Protein AF-A0A853FT40-F1 (afdb_monomer_lite)

Secondary structure (DSSP, 8-state):
--HHHHHHHHHHHHHHHHHHHH---HHHHHHHHHHHHHHHHHHHHHHHHHHHHT--

Radius of gyration: 13.53 Å; chains: 1; bounding box: 30×18×38 Å

pLDDT: mean 92.39, std 9.54, range [55.62, 98.5]

Structure (mmCIF, N/CA/C/O backbone):
data_AF-A0A853FT40-F1
#
_entry.id   AF-A0A853FT40-F1
#
loop_
_atom_site.group_PDB
_atom_site.id
_atom_site.type_symbol
_atom_site.label_atom_id
_atom_site.label_alt_id
_atom_site.label_comp_id
_atom_site.label_asym_id
_atom_site.label_entity_id
_atom_site.label_seq_id
_atom_site.pdbx_PDB_ins_code
_atom_site.Cartn_x
_atom_site.Cartn_y
_atom_site.Cartn_z
_atom_site.occupancy
_atom_site.B_iso_or_equiv
_atom_site.auth_seq_id
_atom_site.auth_comp_id
_atom_site.auth_asym_id
_atom_site.auth_atom_id
_atom_site.pdbx_PDB_model_num
ATOM 1 N N . MET A 1 1 ? 9.483 1.659 -15.469 1.00 60.28 1 MET A N 1
ATOM 2 C CA . MET A 1 1 ? 9.173 1.850 -14.031 1.00 60.28 1 MET A CA 1
ATOM 3 C C . MET A 1 1 ? 10.295 1.213 -13.239 1.00 60.28 1 MET A C 1
ATOM 5 O O . MET A 1 1 ? 10.814 0.198 -13.685 1.00 60.28 1 MET A O 1
ATOM 9 N N . SER A 1 2 ? 10.752 1.855 -12.168 1.00 81.44 2 SER A N 1
ATOM 10 C CA . SER A 1 2 ? 12.019 1.520 -11.502 1.00 81.44 2 SER A CA 1
ATOM 11 C C . SER A 1 2 ? 11.816 0.722 -10.212 1.00 81.44 2 SER A C 1
ATOM 13 O O . SER A 1 2 ? 10.718 0.684 -9.659 1.00 81.44 2 SER A O 1
ATOM 15 N N . ALA A 1 3 ? 12.896 0.144 -9.678 1.00 82.56 3 ALA A N 1
ATOM 16 C CA . ALA A 1 3 ? 12.896 -0.477 -8.351 1.00 82.56 3 ALA A CA 1
ATOM 17 C C . ALA A 1 3 ? 12.434 0.489 -7.235 1.00 82.56 3 ALA A C 1
ATOM 19 O O . ALA A 1 3 ? 11.806 0.058 -6.271 1.00 82.56 3 ALA A O 1
ATOM 20 N N . ARG A 1 4 ? 12.655 1.805 -7.399 1.00 89.06 4 ARG A N 1
ATOM 21 C CA . ARG A 1 4 ? 12.162 2.829 -6.460 1.00 89.06 4 ARG A CA 1
ATOM 22 C C . ARG A 1 4 ? 10.638 2.926 -6.444 1.00 89.06 4 ARG A C 1
ATOM 24 O O . ARG A 1 4 ? 10.062 3.172 -5.389 1.00 89.06 4 ARG A O 1
ATOM 31 N N . ASP A 1 5 ? 9.984 2.704 -7.585 1.00 90.19 5 ASP A N 1
ATOM 32 C CA . ASP A 1 5 ? 8.520 2.705 -7.652 1.00 90.19 5 ASP A CA 1
ATOM 33 C C . ASP A 1 5 ? 7.963 1.504 -6.877 1.00 90.19 5 ASP A C 1
ATOM 35 O O . ASP A 1 5 ? 7.021 1.652 -6.102 1.00 90.19 5 ASP A O 1
ATOM 39 N N . GLN A 1 6 ? 8.580 0.323 -7.022 1.00 92.31 6 GLN A N 1
ATOM 40 C CA . GLN A 1 6 ? 8.175 -0.876 -6.280 1.00 92.31 6 GLN A CA 1
ATOM 41 C C . GLN A 1 6 ? 8.269 -0.660 -4.765 1.00 92.31 6 GLN A C 1
ATOM 43 O O . GLN A 1 6 ? 7.304 -0.915 -4.044 1.00 92.31 6 GLN A O 1
ATOM 48 N N . GLU A 1 7 ? 9.398 -0.135 -4.286 1.00 94.56 7 GLU A N 1
ATOM 49 C CA . GLU A 1 7 ? 9.597 0.153 -2.864 1.00 94.56 7 GLU A CA 1
ATOM 50 C C . GLU A 1 7 ? 8.586 1.185 -2.346 1.00 94.56 7 GLU A C 1
ATOM 52 O O . GLU A 1 7 ? 7.976 0.992 -1.290 1.00 94.56 7 GLU A O 1
ATOM 57 N N . TYR A 1 8 ? 8.349 2.253 -3.114 1.00 95.62 8 TYR A N 1
ATOM 58 C CA . TYR A 1 8 ? 7.375 3.281 -2.765 1.00 95.62 8 TYR A CA 1
ATOM 59 C C . TYR A 1 8 ? 5.970 2.693 -2.591 1.00 95.62 8 TYR A C 1
ATOM 61 O O . TYR A 1 8 ? 5.345 2.883 -1.544 1.00 95.62 8 TYR A O 1
ATOM 69 N N . PHE A 1 9 ? 5.476 1.947 -3.583 1.00 95.94 9 PHE A N 1
ATOM 70 C CA . PHE A 1 9 ? 4.125 1.388 -3.533 1.00 95.94 9 PHE A CA 1
ATOM 71 C C . PHE A 1 9 ? 3.981 0.299 -2.466 1.00 95.94 9 PHE A C 1
ATOM 73 O O . PHE A 1 9 ? 2.953 0.257 -1.788 1.00 95.94 9 PHE A O 1
ATOM 80 N N . ALA A 1 10 ? 5.015 -0.516 -2.238 1.00 96.31 10 ALA A N 1
ATOM 81 C CA . ALA A 1 10 ? 5.031 -1.490 -1.148 1.00 96.31 10 ALA A CA 1
ATOM 82 C C . ALA A 1 10 ? 4.944 -0.807 0.227 1.00 96.31 10 ALA A C 1
ATOM 84 O O . ALA A 1 10 ? 4.109 -1.176 1.060 1.00 96.31 10 ALA A O 1
ATOM 85 N N . LYS A 1 11 ? 5.757 0.235 0.451 1.00 97.94 11 LYS A N 1
ATOM 86 C CA . LYS A 1 11 ? 5.759 1.003 1.701 1.00 97.94 11 LYS A CA 1
ATOM 87 C C . LYS A 1 11 ? 4.418 1.689 1.941 1.00 97.94 11 LYS A C 1
ATOM 89 O O . LYS A 1 11 ? 3.879 1.593 3.042 1.00 97.94 11 LYS A O 1
ATOM 94 N N . ARG A 1 12 ? 3.855 2.346 0.923 1.00 97.69 12 ARG A N 1
ATOM 95 C CA . ARG A 1 12 ? 2.561 3.035 1.037 1.00 97.69 12 ARG A CA 1
ATOM 96 C C . ARG A 1 12 ? 1.431 2.046 1.311 1.00 97.69 12 ARG A C 1
ATOM 98 O O . ARG A 1 12 ? 0.660 2.278 2.231 1.00 97.69 12 ARG A O 1
ATOM 105 N N . ALA A 1 13 ? 1.382 0.905 0.618 1.00 97.44 13 ALA A N 1
ATOM 106 C CA . ALA A 1 13 ? 0.379 -0.129 0.886 1.00 97.44 13 ALA A CA 1
ATOM 107 C C . ALA A 1 13 ? 0.417 -0.629 2.341 1.00 97.44 13 ALA A C 1
ATOM 109 O O . ALA A 1 13 ? -0.630 -0.860 2.942 1.00 97.44 13 ALA A O 1
ATOM 110 N N . ARG A 1 14 ? 1.615 -0.781 2.923 1.00 98.06 14 ARG A N 1
ATOM 111 C CA . ARG A 1 14 ? 1.773 -1.144 4.339 1.00 98.06 14 ARG A CA 1
ATOM 112 C C . ARG A 1 14 ? 1.278 -0.040 5.275 1.00 98.06 14 ARG A C 1
ATOM 114 O O . ARG A 1 14 ? 0.520 -0.338 6.188 1.00 98.06 14 ARG A O 1
ATOM 121 N N . GLN A 1 15 ? 1.660 1.211 5.026 1.00 98.25 15 GLN A N 1
ATOM 122 C CA . GLN A 1 15 ? 1.236 2.352 5.847 1.00 98.25 15 GLN A CA 1
ATOM 123 C C . GLN A 1 15 ? -0.283 2.532 5.856 1.00 98.25 15 GLN A C 1
ATOM 125 O O . GLN A 1 15 ? -0.862 2.743 6.912 1.00 98.25 15 GLN A O 1
ATOM 130 N N . GLU A 1 16 ? -0.940 2.410 4.702 1.00 98.38 16 GLU A N 1
ATOM 131 C CA . GLU A 1 16 ? -2.398 2.531 4.639 1.00 98.38 16 GLU A CA 1
ATOM 132 C C . GLU A 1 16 ? -3.093 1.388 5.406 1.00 98.38 16 GLU A C 1
ATOM 134 O O . GLU A 1 16 ? -4.086 1.628 6.084 1.00 98.38 16 GLU A O 1
ATOM 139 N N . ARG A 1 17 ? -2.541 0.163 5.410 1.00 98.19 17 ARG A N 1
ATOM 140 C CA . ARG A 1 17 ? -3.057 -0.917 6.277 1.00 98.19 17 ARG A CA 1
ATOM 141 C C . ARG A 1 17 ? -2.916 -0.583 7.763 1.00 98.19 17 ARG A C 1
ATOM 143 O O . ARG A 1 17 ? -3.881 -0.730 8.504 1.00 98.19 17 ARG A O 1
ATOM 150 N N . GLU A 1 18 ? -1.762 -0.064 8.177 1.00 98.25 18 GLU A N 1
ATOM 151 C CA . GLU A 1 18 ? -1.540 0.372 9.564 1.00 98.25 18 GLU A CA 1
ATOM 152 C C . GLU A 1 18 ? -2.483 1.517 9.967 1.00 98.25 18 GLU A C 1
ATOM 154 O O . GLU A 1 18 ? -2.977 1.548 11.093 1.00 98.25 18 GLU A O 1
ATOM 159 N N . TYR A 1 19 ? -2.765 2.459 9.062 1.00 97.88 19 TYR A N 1
ATOM 160 C CA . TYR A 1 19 ? -3.734 3.525 9.320 1.00 97.88 19 TYR A CA 1
ATOM 161 C C . TYR A 1 19 ? -5.161 2.997 9.41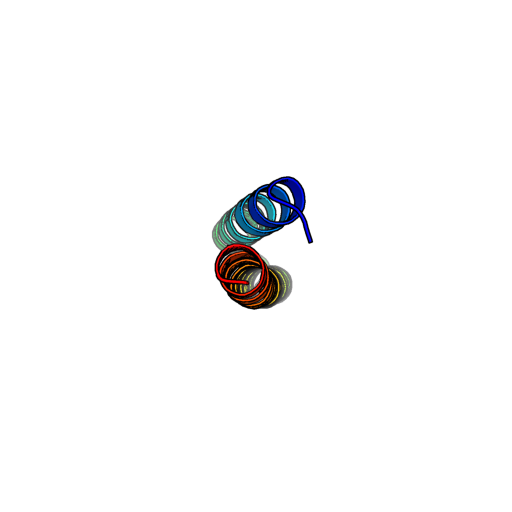9 1.00 97.88 19 TYR A C 1
ATOM 163 O O . TYR A 1 19 ? -5.889 3.422 10.312 1.00 97.88 19 TYR A O 1
ATOM 171 N N . ALA A 1 20 ? -5.549 2.039 8.575 1.00 97.69 20 ALA A N 1
ATOM 172 C CA . ALA A 1 20 ? -6.848 1.386 8.680 1.00 97.69 20 ALA A CA 1
ATOM 173 C C . ALA A 1 20 ? -7.024 0.674 10.032 1.00 97.69 20 ALA A C 1
ATOM 175 O O . ALA A 1 20 ? -8.072 0.802 10.657 1.00 97.69 20 ALA A O 1
ATOM 176 N N . GLU A 1 21 ? -6.006 -0.052 10.496 1.00 97.44 21 GLU A N 1
ATOM 177 C CA . GLU A 1 21 ? -6.037 -0.769 11.779 1.00 97.44 21 GLU A CA 1
ATOM 178 C C . GLU A 1 21 ? -6.145 0.170 12.985 1.00 97.44 21 GLU A C 1
ATOM 180 O O . GLU A 1 21 ? -6.762 -0.181 13.986 1.00 97.44 21 GLU A O 1
ATOM 185 N N . ARG A 1 22 ? -5.562 1.368 12.886 1.00 97.44 22 ARG A N 1
ATOM 186 C CA . ARG A 1 22 ? -5.553 2.374 13.956 1.00 97.44 22 ARG A CA 1
ATOM 187 C C . ARG A 1 22 ? -6.727 3.350 13.903 1.00 97.44 22 ARG A C 1
ATOM 189 O O . ARG A 1 22 ? -6.804 4.226 14.760 1.00 97.44 22 ARG A O 1
ATOM 196 N N . SER A 1 23 ? -7.572 3.276 12.878 1.00 96.19 23 SER A N 1
ATOM 197 C CA . SER A 1 23 ? -8.653 4.234 12.677 1.00 96.19 23 SER A CA 1
ATOM 198 C C . SER A 1 23 ? -9.938 3.762 13.350 1.00 96.19 23 SER A C 1
ATOM 200 O O . SER A 1 23 ? -10.486 2.720 12.992 1.00 96.19 23 SER A O 1
ATOM 202 N N . ASP A 1 24 ? -10.442 4.572 14.281 1.00 96.12 24 ASP A N 1
ATOM 203 C CA . ASP A 1 24 ? -11.744 4.361 14.926 1.00 96.12 24 ASP A CA 1
ATOM 204 C C . ASP A 1 24 ? -12.918 4.833 14.047 1.00 96.12 24 ASP A C 1
ATOM 206 O O . ASP A 1 24 ? -14.067 4.436 14.250 1.00 96.12 24 ASP A O 1
ATOM 210 N N . ASP A 1 25 ? -12.642 5.666 13.037 1.00 97.69 25 ASP A N 1
ATOM 211 C CA . ASP A 1 25 ? -13.635 6.103 12.061 1.00 97.69 25 ASP A 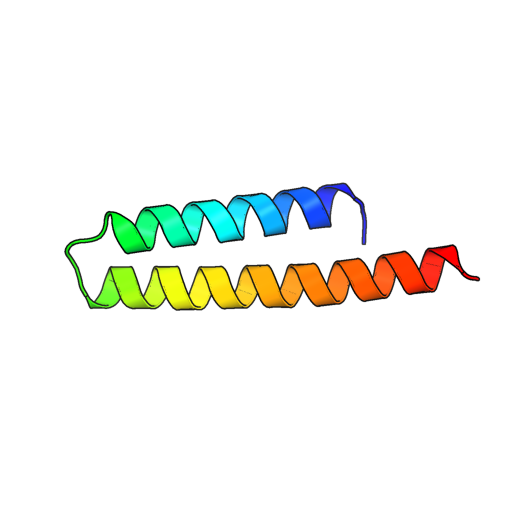CA 1
ATOM 212 C C . ASP A 1 25 ? -13.778 5.046 10.957 1.00 97.69 25 ASP A C 1
ATOM 214 O O . ASP A 1 25 ? -12.858 4.764 10.186 1.00 97.69 25 ASP A O 1
ATOM 218 N N . MET A 1 26 ? -14.973 4.467 10.855 1.00 96.12 26 MET A N 1
ATOM 219 C CA . MET A 1 26 ? -15.278 3.404 9.894 1.00 96.12 26 MET A CA 1
ATOM 220 C C . MET A 1 26 ? -15.135 3.839 8.429 1.00 96.12 26 MET A C 1
ATOM 222 O O . MET A 1 26 ? -14.789 3.012 7.580 1.00 96.12 26 MET A O 1
ATOM 226 N N . THR A 1 27 ? -15.377 5.114 8.125 1.00 97.50 27 THR A N 1
ATOM 227 C CA . THR A 1 27 ? -15.198 5.695 6.789 1.00 97.50 27 THR A CA 1
ATOM 228 C C . THR A 1 27 ? -13.717 5.861 6.484 1.00 97.50 27 THR A C 1
ATOM 230 O O . THR A 1 27 ? -13.258 5.414 5.433 1.00 97.50 27 THR A O 1
ATOM 233 N N . ALA A 1 28 ? -12.946 6.437 7.410 1.00 97.00 28 ALA A N 1
ATOM 234 C CA . ALA A 1 28 ? -11.503 6.592 7.242 1.00 97.00 28 ALA A CA 1
ATOM 235 C C . ALA A 1 28 ? -10.810 5.228 7.119 1.00 97.00 28 ALA A C 1
ATOM 237 O O . ALA A 1 28 ? -10.017 5.019 6.200 1.00 97.00 28 ALA A O 1
ATOM 238 N N . ARG A 1 29 ? -11.186 4.254 7.959 1.00 98.12 29 ARG A N 1
ATOM 239 C CA . ARG A 1 29 ? -10.719 2.867 7.864 1.00 98.12 29 ARG A CA 1
ATOM 240 C C . ARG A 1 29 ? -10.963 2.273 6.480 1.00 98.12 29 ARG A C 1
ATOM 242 O O . ARG A 1 29 ? -10.049 1.691 5.898 1.00 98.12 29 ARG A O 1
ATOM 249 N N . ARG A 1 30 ? -12.174 2.438 5.939 1.00 98.12 30 ARG A N 1
ATOM 250 C CA . ARG A 1 30 ? -12.519 1.953 4.597 1.00 98.12 30 ARG A CA 1
ATOM 251 C C . ARG A 1 30 ? -11.651 2.608 3.523 1.00 98.12 30 ARG A C 1
ATOM 253 O O . ARG A 1 30 ? -11.120 1.909 2.668 1.00 98.12 30 ARG A O 1
ATOM 260 N N . VAL A 1 31 ? -11.469 3.926 3.579 1.00 98.31 31 VAL A N 1
ATOM 261 C CA . VAL A 1 31 ? -10.633 4.654 2.610 1.00 98.31 31 VAL A CA 1
ATOM 262 C C . VAL A 1 31 ? -9.185 4.164 2.656 1.00 98.3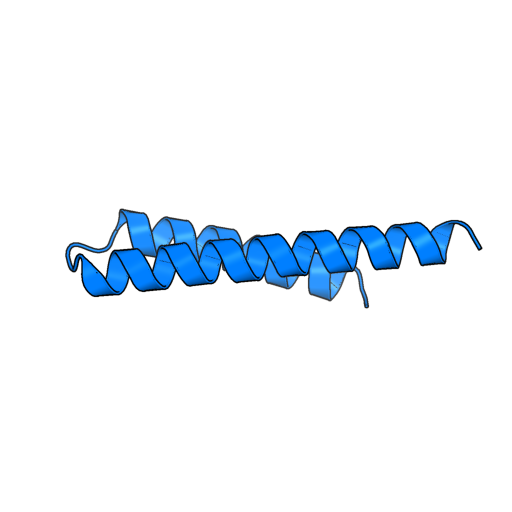1 31 VAL A C 1
ATOM 264 O O . VAL A 1 31 ? -8.594 3.902 1.610 1.00 98.31 31 VAL A O 1
ATOM 267 N N . HIS A 1 32 ? -8.621 3.981 3.849 1.00 98.38 32 HIS A N 1
ATOM 268 C CA . HIS A 1 32 ? -7.273 3.441 4.012 1.00 98.38 32 HIS A CA 1
ATOM 269 C C . HIS A 1 32 ? -7.144 2.015 3.446 1.00 98.38 32 HIS A C 1
ATOM 271 O O . HIS A 1 32 ? -6.169 1.706 2.760 1.00 98.38 32 HIS A O 1
ATOM 277 N N . GLN A 1 33 ? -8.153 1.157 3.635 1.00 98.38 33 GLN A N 1
ATOM 278 C CA . GLN A 1 33 ? -8.188 -0.178 3.021 1.00 98.38 33 GLN A CA 1
ATOM 279 C C . GLN A 1 33 ? -8.214 -0.104 1.487 1.00 98.38 33 GLN A C 1
ATOM 281 O O . GLN A 1 33 ? -7.377 -0.725 0.830 1.00 98.38 33 GLN A O 1
ATOM 286 N N . GLU A 1 34 ? -9.098 0.715 0.913 1.00 98.50 34 GLU A N 1
ATOM 287 C CA . GLU A 1 34 ? -9.189 0.909 -0.541 1.00 98.50 34 GLU A CA 1
ATOM 288 C C . GLU A 1 34 ? -7.870 1.451 -1.125 1.00 98.50 34 GLU A C 1
ATOM 290 O O . GLU A 1 34 ? -7.417 1.023 -2.191 1.00 98.50 34 GLU A O 1
ATOM 295 N N . MET A 1 35 ? -7.198 2.363 -0.418 1.00 98.31 35 MET A N 1
ATOM 296 C CA . MET A 1 35 ? -5.894 2.886 -0.832 1.00 98.31 35 MET A CA 1
ATOM 297 C C . MET A 1 35 ? -4.793 1.823 -0.759 1.00 98.31 35 MET A C 1
ATOM 299 O O . MET A 1 35 ? -3.980 1.723 -1.683 1.00 98.31 35 MET A O 1
ATOM 303 N N . ALA A 1 36 ? -4.780 0.983 0.280 1.00 98.38 36 ALA A N 1
ATOM 304 C CA . ALA A 1 36 ? -3.844 -0.134 0.384 1.00 98.38 36 ALA A CA 1
ATOM 305 C C . ALA A 1 36 ? -4.003 -1.135 -0.773 1.00 98.38 36 ALA A C 1
ATOM 307 O O . ALA A 1 36 ? -3.004 -1.621 -1.320 1.00 98.38 36 ALA A O 1
ATOM 308 N N . GLU A 1 37 ? -5.242 -1.422 -1.173 1.00 98.19 37 GLU A N 1
ATOM 309 C CA . GLU A 1 37 ? -5.553 -2.283 -2.316 1.00 98.19 37 GLU A CA 1
ATOM 310 C C . GLU A 1 37 ? -5.068 -1.673 -3.632 1.00 98.19 37 GLU A C 1
ATOM 312 O O . GLU A 1 37 ? -4.386 -2.351 -4.404 1.00 98.19 37 GLU A O 1
ATOM 317 N N . ARG A 1 38 ? -5.326 -0.379 -3.862 1.00 98.19 38 ARG A N 1
ATOM 318 C CA . ARG A 1 38 ? -4.854 0.341 -5.058 1.00 98.19 38 ARG A CA 1
ATOM 319 C C . ARG A 1 38 ? -3.332 0.338 -5.165 1.00 98.19 38 ARG A C 1
ATOM 321 O O . ARG A 1 38 ? -2.797 0.050 -6.234 1.00 98.19 38 ARG A O 1
ATOM 328 N N . TYR A 1 39 ? -2.623 0.604 -4.068 1.00 97.62 39 TYR A N 1
ATOM 329 C CA . TYR A 1 39 ? -1.160 0.552 -4.057 1.00 97.62 39 TYR A CA 1
ATOM 330 C C . TYR A 1 39 ? -0.625 -0.867 -4.277 1.00 97.62 39 TYR A C 1
ATOM 332 O O . TYR A 1 39 ? 0.344 -1.045 -5.013 1.00 97.62 39 TYR A O 1
ATOM 340 N N . SER A 1 40 ? -1.284 -1.886 -3.718 1.00 96.75 40 SER A N 1
ATOM 341 C CA . SER A 1 40 ? -0.911 -3.291 -3.937 1.00 96.75 40 SER A CA 1
ATOM 342 C C . SER A 1 40 ? -1.155 -3.728 -5.389 1.00 96.75 40 SER A C 1
ATOM 344 O O . SER A 1 40 ? -0.333 -4.435 -5.967 1.00 96.75 40 SER A O 1
ATOM 346 N N . ALA A 1 41 ? -2.252 -3.284 -6.012 1.00 96.56 41 ALA A N 1
ATOM 347 C CA . ALA A 1 41 ? -2.511 -3.507 -7.433 1.00 96.56 41 ALA A CA 1
ATOM 348 C C . ALA A 1 41 ? -1.435 -2.844 -8.299 1.00 96.56 41 ALA A C 1
ATOM 350 O O . ALA A 1 41 ? -0.820 -3.513 -9.125 1.00 96.56 41 ALA A O 1
ATOM 351 N N . ARG A 1 42 ? -1.117 -1.574 -8.021 1.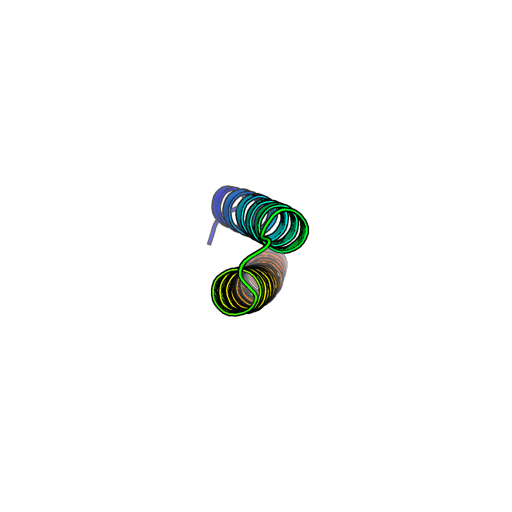00 95.12 42 ARG A N 1
ATOM 352 C CA . ARG A 1 42 ? -0.082 -0.847 -8.757 1.00 95.12 42 ARG A CA 1
ATOM 353 C C . ARG A 1 42 ? 1.295 -1.494 -8.627 1.00 95.12 42 ARG A C 1
ATOM 355 O O . ARG A 1 42 ? 2.026 -1.555 -9.609 1.00 95.12 42 ARG A O 1
ATOM 362 N N . LEU A 1 43 ? 1.639 -1.998 -7.441 1.00 95.31 43 LEU A N 1
ATOM 363 C CA . LEU A 1 43 ? 2.875 -2.747 -7.227 1.00 95.31 43 LEU A CA 1
ATOM 364 C C . LEU A 1 43 ? 2.938 -3.986 -8.127 1.00 95.31 43 LEU A C 1
ATOM 366 O O . LEU A 1 43 ? 3.953 -4.189 -8.784 1.00 95.31 43 LEU A O 1
ATOM 370 N N . ARG A 1 44 ? 1.854 -4.772 -8.209 1.00 94.50 44 ARG A N 1
ATOM 371 C CA . ARG A 1 44 ? 1.794 -5.956 -9.085 1.00 94.50 44 ARG A CA 1
ATOM 372 C C . ARG A 1 44 ? 2.026 -5.589 -10.548 1.00 94.50 44 ARG A C 1
ATOM 374 O O . ARG A 1 44 ? 2.855 -6.228 -11.189 1.00 94.50 44 ARG A O 1
ATOM 381 N N . ASP A 1 45 ? 1.376 -4.538 -11.041 1.00 93.88 45 ASP A N 1
ATOM 382 C CA . ASP A 1 45 ? 1.559 -4.074 -12.423 1.00 93.88 45 ASP A CA 1
ATOM 383 C C . ASP A 1 45 ? 3.022 -3.700 -12.701 1.00 93.88 45 ASP A C 1
ATOM 385 O O . ASP A 1 45 ? 3.579 -4.038 -13.745 1.00 93.88 45 ASP A O 1
ATOM 389 N N . ILE A 1 46 ? 3.671 -3.027 -11.745 1.00 91.31 46 ILE A N 1
ATOM 390 C CA . ILE A 1 46 ? 5.079 -2.632 -11.855 1.00 91.31 46 ILE A CA 1
ATOM 391 C C . ILE A 1 46 ? 5.990 -3.848 -11.840 1.00 91.31 46 ILE A C 1
ATOM 393 O O . ILE A 1 46 ? 6.924 -3.912 -12.635 1.00 91.31 46 ILE A O 1
ATOM 397 N N . THR A 1 47 ? 5.753 -4.793 -10.933 1.00 91.00 47 THR A N 1
ATOM 398 C CA . THR A 1 47 ? 6.533 -6.027 -10.855 1.00 91.00 47 THR A CA 1
ATOM 399 C C . THR A 1 47 ? 6.442 -6.788 -12.173 1.00 91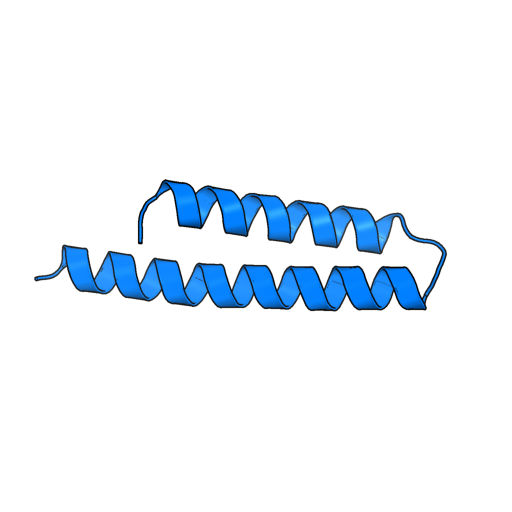.00 47 THR A C 1
ATOM 401 O O . THR A 1 47 ? 7.478 -7.145 -12.725 1.00 91.00 47 THR A O 1
ATOM 404 N N . VAL A 1 48 ? 5.236 -6.939 -12.733 1.00 91.50 48 VAL A N 1
ATOM 405 C CA . VAL A 1 48 ? 5.027 -7.571 -14.046 1.00 91.50 48 VAL A CA 1
ATOM 406 C C . VAL A 1 48 ? 5.781 -6.824 -15.147 1.00 91.50 48 VAL A C 1
ATOM 408 O O . VAL A 1 48 ? 6.500 -7.450 -15.923 1.00 91.50 48 VAL A O 1
ATOM 411 N N . ALA A 1 49 ? 5.682 -5.493 -15.196 1.00 87.81 49 ALA A N 1
ATOM 412 C CA . ALA A 1 49 ? 6.366 -4.687 -16.206 1.00 87.81 49 ALA A CA 1
ATOM 413 C C . ALA A 1 49 ? 7.899 -4.793 -16.111 1.00 87.81 49 ALA A C 1
ATOM 415 O O . ALA A 1 49 ? 8.569 -4.950 -17.129 1.00 87.81 49 ALA A O 1
ATOM 416 N N . VAL A 1 50 ? 8.462 -4.744 -14.899 1.00 85.81 50 VAL A N 1
ATOM 417 C CA . VAL A 1 50 ? 9.911 -4.881 -14.674 1.00 85.81 50 VAL A CA 1
ATOM 418 C C . VAL A 1 50 ? 10.394 -6.280 -15.056 1.00 85.81 50 VAL A C 1
ATOM 420 O O . VAL A 1 50 ? 11.411 -6.402 -15.734 1.00 85.81 50 VAL A O 1
ATOM 423 N N . SER A 1 51 ? 9.658 -7.329 -14.682 1.00 83.69 51 SER A N 1
ATOM 424 C CA . SER A 1 51 ? 9.986 -8.705 -15.068 1.00 83.69 51 SER A CA 1
ATOM 425 C C . SER A 1 51 ? 9.909 -8.925 -16.579 1.00 83.69 51 SER A C 1
ATOM 427 O O . SER A 1 51 ? 10.727 -9.664 -17.118 1.00 83.69 51 SER A O 1
ATOM 429 N N . ALA A 1 52 ? 8.965 -8.288 -17.277 1.00 84.06 52 ALA A N 1
ATOM 430 C CA . ALA A 1 52 ? 8.880 -8.350 -18.735 1.00 84.06 52 ALA A CA 1
ATOM 431 C C . ALA A 1 52 ? 10.074 -7.651 -19.409 1.00 84.06 52 ALA A C 1
ATOM 433 O O . ALA A 1 52 ? 10.636 -8.185 -20.358 1.00 84.06 52 ALA A O 1
ATOM 434 N N . SER A 1 53 ? 10.506 -6.494 -18.894 1.00 78.06 53 SER A N 1
ATOM 435 C CA . SER A 1 53 ? 11.672 -5.772 -19.425 1.00 78.06 5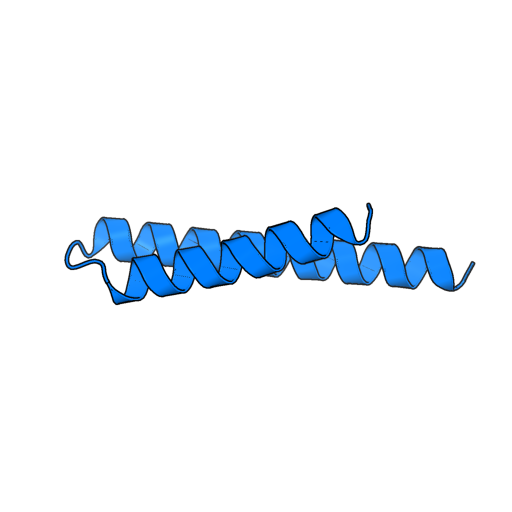3 SER A CA 1
ATOM 436 C C . SER A 1 53 ? 13.014 -6.456 -19.148 1.00 78.06 53 SER A C 1
ATOM 438 O O . SER A 1 53 ? 13.962 -6.204 -19.876 1.00 78.06 53 SER A O 1
ATOM 440 N N . ALA A 1 54 ? 13.120 -7.292 -18.112 1.00 74.81 54 ALA A N 1
ATOM 441 C CA . ALA A 1 54 ? 14.352 -8.022 -17.791 1.00 74.81 54 ALA A CA 1
ATOM 442 C C . ALA A 1 54 ? 14.563 -9.299 -18.633 1.00 74.81 54 ALA A C 1
ATOM 444 O O . ALA A 1 54 ? 15.639 -9.887 -18.577 1.00 74.81 54 ALA A O 1
ATOM 445 N N . GLN A 1 55 ? 13.538 -9.753 -19.363 1.00 64.25 55 GLN A N 1
ATOM 446 C CA . GLN A 1 55 ? 13.567 -10.966 -20.194 1.00 64.25 55 GLN A CA 1
ATOM 447 C C . GLN A 1 55 ? 13.776 -10.682 -21.693 1.00 64.25 55 GLN A C 1
ATOM 449 O O . GLN A 1 55 ? 13.873 -11.630 -22.471 1.00 64.25 55 GLN A O 1
ATOM 454 N N . ALA A 1 56 ? 13.804 -9.407 -22.090 1.00 55.62 56 ALA A N 1
ATOM 455 C CA . ALA A 1 56 ? 14.026 -8.944 -23.461 1.00 55.62 56 ALA A CA 1
ATOM 456 C C . ALA A 1 56 ? 15.481 -8.500 -23.651 1.00 55.62 56 ALA A C 1
ATOM 458 O O . ALA A 1 56 ? 16.017 -8.742 -24.754 1.00 55.62 56 ALA A O 1
#

Foldseek 3Di:
DDPVLLVVLVVLLVVLCVQLVVDPDPVSNVVSNVSSVVSVVVNVVVVVVVVVVVVD

Sequence (56 aa):
MSARDQEYFAKRARQEREYAERSDDMTARRVHQEMAERYSARLRDITVAVSASAQA